Protein AF-A0A832IH32-F1 (afdb_monomer)

Mean predicted aligned error: 2.7 Å

Radius of gyration: 11.2 Å; Cα contacts (8 Å, |Δi|>4): 94; chains: 1; bounding box: 30×20×22 Å

pLDDT: mean 94.56, std 4.21, range [69.94, 97.94]

Sequence (67 aa):
KCIGCNYCVELAPQQFQMSKKDGKSVLLHATDKKGFHTIKSPDHSIFENAVKAKEACPVKIISVKEK

Foldseek 3Di:
DFDLPCLLCVLQVVQWDADPPPNGIDGPPFDDDPNDTDDDDPDPVRQVSLVSSQVPRPVNPRDGDDD

Secondary structure (DSSP, 8-state):
------HHHHH-TTTEEE-TTTS-EEETTPEEETTEEE---S-THHHHHHHHHHHH-TT--------

Solvent-accessible surface area (backbone atoms only — not comparable to full-atom values): 4232 Å² total; per-residue (Å²): 107,87,82,42,82,58,48,38,30,80,52,23,56,89,45,25,44,76,38,90,88,77,52,30,72,42,63,55,90,36,46,78,56,96,89,41,74,48,70,88,72,92,62,68,83,55,50,64,32,45,48,52,17,29,72,61,34,94,62,61,73,60,85,83,79,89,130

Structure (mmCIF, N/CA/C/O backbone):
data_AF-A0A832IH32-F1
#
_entry.id   AF-A0A832IH32-F1
#
loop_
_atom_site.group_PDB
_atom_site.id
_atom_site.type_symbol
_atom_site.label_atom_id
_atom_site.label_alt_id
_atom_site.label_comp_id
_atom_site.label_asym_id
_atom_site.label_entity_id
_atom_site.label_seq_id
_atom_site.pdbx_PDB_ins_code
_atom_site.Cartn_x
_atom_site.Cartn_y
_atom_site.Cartn_z
_atom_site.occupancy
_atom_site.B_iso_or_equiv
_atom_site.auth_seq_id
_atom_site.auth_comp_id
_atom_site.auth_asym_id
_atom_site.auth_atom_id
_atom_site.pdbx_PDB_model_num
ATOM 1 N N . LYS A 1 1 ? -10.112 8.664 -1.615 1.00 90.19 1 LYS A N 1
ATOM 2 C CA . LYS A 1 1 ? -10.856 7.789 -0.663 1.00 90.19 1 LYS A CA 1
ATOM 3 C C . LYS A 1 1 ? -10.881 6.371 -1.227 1.00 90.19 1 LYS A C 1
ATOM 5 O O . LYS A 1 1 ? -11.096 6.260 -2.422 1.00 90.19 1 LYS A O 1
ATOM 10 N N . CYS A 1 2 ? -10.627 5.324 -0.432 1.00 95.94 2 CYS A N 1
ATOM 11 C CA . CYS A 1 2 ? -10.642 3.935 -0.922 1.00 95.94 2 CYS A CA 1
ATOM 12 C C . CYS A 1 2 ? -12.072 3.482 -1.275 1.00 95.94 2 CYS A C 1
ATOM 14 O O . CYS A 1 2 ? -13.007 3.814 -0.543 1.00 95.94 2 CYS A O 1
ATOM 16 N N . ILE A 1 3 ? -12.213 2.748 -2.387 1.00 96.88 3 ILE A N 1
ATOM 17 C CA . ILE A 1 3 ? -13.494 2.263 -2.943 1.00 96.88 3 ILE A CA 1
ATOM 18 C C . ILE A 1 3 ? -13.604 0.732 -2.998 1.00 96.88 3 ILE A C 1
ATOM 20 O O . ILE A 1 3 ? -14.583 0.215 -3.513 1.00 96.88 3 ILE A O 1
ATOM 24 N N . GLY A 1 4 ? -12.597 0.008 -2.505 1.00 96.69 4 GLY A N 1
ATOM 25 C CA . GLY A 1 4 ? -12.659 -1.451 -2.419 1.00 96.69 4 GLY A CA 1
ATOM 26 C C . GLY A 1 4 ? -12.445 -2.223 -3.727 1.00 96.69 4 GLY A C 1
ATOM 27 O O . GLY A 1 4 ? -12.976 -3.312 -3.882 1.00 96.69 4 GLY A O 1
ATOM 28 N N . CYS A 1 5 ? -11.652 -1.699 -4.666 1.00 97.06 5 CYS A N 1
ATOM 29 C CA . CYS A 1 5 ? -11.426 -2.324 -5.98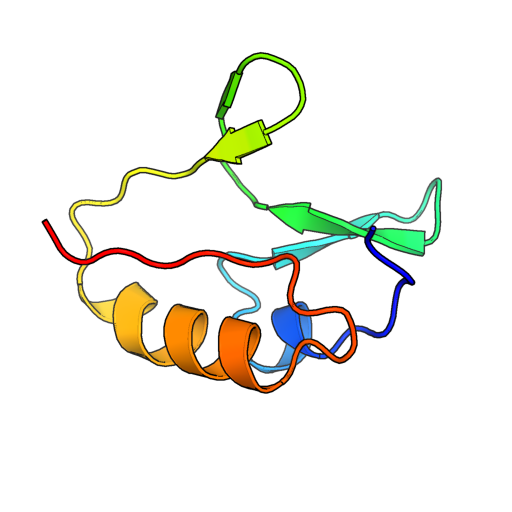0 1.00 97.06 5 CYS A CA 1
ATOM 30 C C . CYS A 1 5 ? -10.441 -3.513 -5.997 1.00 97.06 5 CYS A C 1
ATOM 32 O O . CYS A 1 5 ? -10.150 -4.032 -7.066 1.00 97.06 5 CYS A O 1
ATOM 34 N N . ASN A 1 6 ? -9.873 -3.899 -4.851 1.00 97.12 6 ASN A N 1
ATOM 35 C CA . ASN A 1 6 ? -8.949 -5.030 -4.667 1.00 97.12 6 ASN A CA 1
ATOM 36 C C . ASN A 1 6 ? -7.577 -4.992 -5.397 1.00 97.12 6 ASN A C 1
ATOM 38 O O . ASN A 1 6 ? -6.669 -5.700 -4.982 1.00 97.12 6 ASN A O 1
ATOM 42 N N . TYR A 1 7 ? -7.341 -4.136 -6.398 1.00 97.94 7 TYR A N 1
ATOM 43 C CA . TYR A 1 7 ? -6.080 -4.152 -7.174 1.00 97.94 7 TYR A CA 1
ATOM 44 C C . TYR A 1 7 ? -4.781 -4.054 -6.361 1.00 97.94 7 TYR A C 1
ATOM 46 O O . TYR A 1 7 ? -3.784 -4.679 -6.708 1.00 97.94 7 TYR A O 1
ATOM 54 N N . CYS A 1 8 ? -4.771 -3.288 -5.268 1.00 97.88 8 CYS A N 1
ATOM 55 C CA . CYS A 1 8 ? -3.589 -3.191 -4.410 1.00 97.88 8 CYS A CA 1
ATOM 56 C C . CYS A 1 8 ? -3.245 -4.514 -3.710 1.00 97.88 8 CYS A C 1
ATOM 58 O O . CYS A 1 8 ? -2.077 -4.760 -3.439 1.00 97.88 8 CYS A O 1
ATOM 60 N N . VAL A 1 9 ? -4.244 -5.355 -3.436 1.00 97.94 9 VAL A N 1
ATOM 61 C CA . VAL A 1 9 ? -4.052 -6.677 -2.829 1.00 97.94 9 VAL A CA 1
ATOM 62 C C . VAL A 1 9 ? -3.533 -7.665 -3.866 1.00 97.94 9 VAL A C 1
ATOM 64 O O . VAL A 1 9 ? -2.596 -8.389 -3.571 1.00 97.94 9 VAL A O 1
ATOM 67 N N . GLU A 1 10 ? -4.060 -7.639 -5.092 1.00 97.69 10 GLU A N 1
ATOM 68 C CA . GLU A 1 10 ? -3.575 -8.506 -6.180 1.00 97.69 10 GLU A CA 1
ATOM 69 C C . GLU A 1 10 ? -2.099 -8.249 -6.520 1.00 97.69 10 GLU A C 1
ATOM 71 O O . GLU A 1 10 ? -1.343 -9.176 -6.797 1.00 97.69 10 GLU A O 1
ATOM 76 N N . LEU A 1 11 ? -1.671 -6.984 -6.478 1.00 97.75 11 LEU A N 1
ATOM 77 C CA . LEU A 1 11 ? -0.306 -6.588 -6.839 1.00 97.75 11 LEU A CA 1
ATOM 78 C C . LEU A 1 11 ? 0.680 -6.660 -5.670 1.00 97.75 11 LEU A C 1
ATOM 80 O O . LEU A 1 11 ? 1.869 -6.879 -5.886 1.00 97.75 11 LEU A O 1
ATOM 84 N N . ALA A 1 12 ? 0.210 -6.447 -4.441 1.00 97.19 12 ALA A N 1
ATOM 85 C CA . ALA A 1 12 ? 1.046 -6.390 -3.245 1.00 97.19 12 ALA A CA 1
ATOM 86 C C . ALA A 1 12 ? 0.335 -7.036 -2.035 1.00 97.19 12 ALA A C 1
ATOM 88 O O . ALA A 1 12 ? 0.044 -6.355 -1.043 1.00 97.19 12 ALA A O 1
ATOM 89 N N . PRO A 1 13 ? 0.069 -8.357 -2.073 1.00 96.75 13 PRO A N 1
ATOM 90 C CA . PRO A 1 13 ? -0.721 -9.054 -1.048 1.00 96.75 13 PRO A CA 1
ATOM 91 C C . PRO A 1 13 ? -0.031 -9.108 0.320 1.00 96.75 13 PRO A C 1
ATOM 93 O O . PRO A 1 13 ? -0.682 -9.281 1.344 1.00 96.75 13 PRO A O 1
ATOM 96 N N . GLN A 1 14 ? 1.293 -8.937 0.350 1.00 95.56 14 GLN A N 1
ATOM 97 C CA . GLN A 1 14 ? 2.073 -8.868 1.589 1.00 95.56 14 GLN A CA 1
ATOM 98 C C . GLN A 1 14 ? 1.933 -7.511 2.295 1.00 95.56 14 GLN A C 1
ATOM 100 O O . GLN A 1 14 ? 2.242 -7.388 3.477 1.00 95.56 14 GLN A O 1
ATOM 105 N N . GLN A 1 15 ? 1.475 -6.476 1.583 1.00 96.12 15 GLN A N 1
ATOM 106 C CA . GLN A 1 15 ? 1.315 -5.126 2.121 1.00 96.12 15 GLN A CA 1
ATOM 107 C C . GLN A 1 15 ? -0.153 -4.741 2.273 1.00 96.12 15 GLN A C 1
ATOM 109 O O . GLN A 1 15 ? -0.472 -3.965 3.169 1.00 96.12 15 GLN A O 1
ATOM 114 N N . PHE A 1 16 ? -1.054 -5.264 1.442 1.00 97.19 16 PHE A N 1
ATOM 115 C CA . PHE A 1 16 ? -2.464 -4.891 1.460 1.00 97.19 16 PHE A CA 1
ATOM 116 C C . PHE A 1 16 ? -3.372 -6.091 1.684 1.00 97.19 16 PHE A C 1
ATOM 118 O O . PHE A 1 16 ?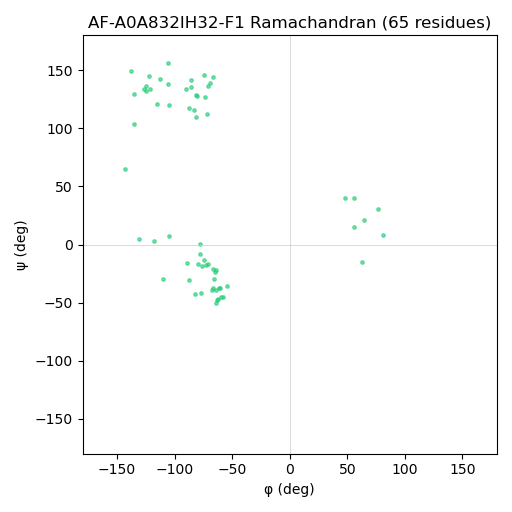 -3.151 -7.169 1.145 1.00 97.19 16 PHE A O 1
ATOM 125 N N . GLN A 1 17 ? -4.465 -5.862 2.406 1.00 97.50 17 GLN A N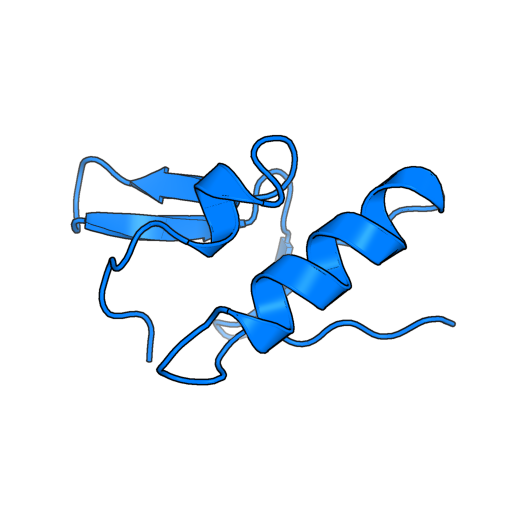 1
ATOM 126 C CA . GLN A 1 17 ? -5.533 -6.840 2.585 1.00 97.50 17 GLN A CA 1
ATOM 127 C C . GLN A 1 17 ? -6.898 -6.160 2.484 1.00 97.50 17 GLN A C 1
ATOM 129 O O . GLN A 1 17 ? -7.057 -5.004 2.864 1.00 97.50 17 GLN A O 1
ATOM 134 N N . MET A 1 18 ? -7.916 -6.877 2.011 1.00 97.38 18 MET A N 1
ATO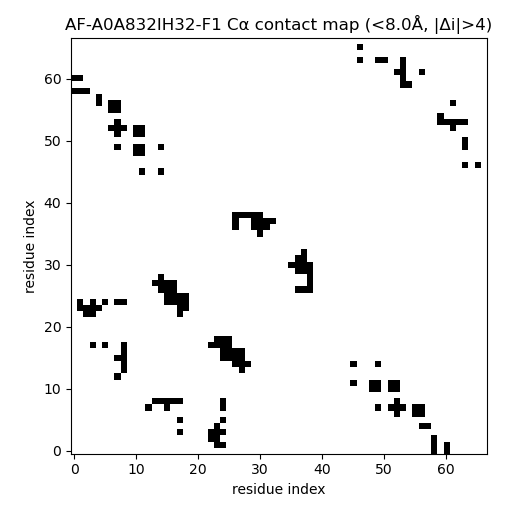M 135 C CA . MET A 1 18 ? -9.297 -6.400 2.067 1.00 97.38 18 MET A CA 1
ATOM 136 C C . MET A 1 18 ? -9.916 -6.633 3.452 1.00 97.38 18 MET A C 1
ATOM 138 O O . MET A 1 18 ? -9.935 -7.748 3.975 1.00 97.38 18 MET A O 1
ATOM 142 N N . SER A 1 19 ? -10.473 -5.577 4.037 1.00 95.69 19 SER A N 1
ATOM 143 C CA . SER A 1 19 ? -11.257 -5.629 5.268 1.00 95.69 19 SER A CA 1
ATOM 144 C C . SER A 1 19 ? -12.634 -6.238 5.005 1.00 95.69 19 SER A C 1
ATOM 146 O O . SER A 1 19 ? -13.400 -5.753 4.171 1.00 95.69 19 SER A O 1
ATOM 148 N N . LYS A 1 20 ? -12.994 -7.263 5.786 1.00 94.06 20 LYS A N 1
ATOM 149 C CA . LYS A 1 20 ? -14.332 -7.880 5.754 1.00 94.06 20 LYS A CA 1
ATOM 150 C C . LYS A 1 20 ? -15.431 -6.986 6.344 1.00 94.06 20 LYS A C 1
ATOM 152 O O . LYS A 1 20 ? -16.603 -7.267 6.138 1.00 94.06 20 LYS A O 1
ATOM 157 N N . LYS A 1 21 ? -15.067 -5.947 7.107 1.00 94.06 21 LYS A N 1
ATOM 158 C CA . LYS A 1 21 ? -16.029 -5.085 7.816 1.00 94.06 21 LYS A CA 1
ATOM 159 C C . LYS A 1 21 ? -16.619 -4.010 6.911 1.00 94.06 21 LYS A C 1
ATOM 161 O O . LYS A 1 21 ? -17.805 -3.727 6.991 1.00 94.06 21 LYS A O 1
ATOM 166 N N . ASP A 1 22 ? -15.777 -3.389 6.091 1.00 92.88 22 ASP A N 1
ATOM 167 C CA . ASP A 1 22 ? -16.141 -2.214 5.295 1.00 92.88 22 ASP A CA 1
ATOM 168 C C . ASP A 1 22 ? -15.756 -2.328 3.814 1.00 92.88 22 ASP A C 1
ATOM 170 O O . ASP A 1 22 ? -15.925 -1.364 3.067 1.00 92.88 22 ASP A O 1
ATOM 174 N N . GLY A 1 23 ? -15.234 -3.484 3.388 1.00 95.06 23 GLY A N 1
ATOM 175 C CA . GLY A 1 23 ? -14.885 -3.753 1.995 1.00 95.06 23 GLY A CA 1
ATOM 176 C C . GLY A 1 23 ? -13.763 -2.865 1.464 1.00 95.06 23 GLY A C 1
ATOM 177 O O . GLY A 1 23 ? -13.655 -2.686 0.255 1.00 95.06 23 GLY A O 1
ATOM 178 N N . LYS A 1 24 ? -12.939 -2.268 2.335 1.00 95.94 24 LYS A N 1
ATOM 179 C CA . LYS A 1 24 ? -11.817 -1.411 1.929 1.00 95.94 24 LYS A CA 1
ATOM 180 C C . LYS A 1 24 ? -10.483 -2.113 2.102 1.00 95.94 24 LYS A C 1
ATOM 182 O O . LYS A 1 24 ? -10.336 -3.012 2.923 1.00 95.94 24 LYS A O 1
ATOM 187 N N . SER A 1 25 ? -9.501 -1.663 1.334 1.00 96.56 25 SER A N 1
ATOM 188 C CA . SER A 1 25 ? -8.120 -2.094 1.524 1.00 96.56 25 SER A CA 1
ATOM 189 C C . SER A 1 25 ? -7.536 -1.497 2.807 1.00 96.56 25 SER A C 1
ATOM 191 O O . SER A 1 25 ? -7.719 -0.305 3.073 1.00 96.56 25 SER A O 1
ATOM 193 N N . VAL A 1 26 ? -6.831 -2.327 3.571 1.00 96.12 26 VAL A N 1
ATOM 194 C CA . VAL A 1 26 ? -6.017 -1.970 4.733 1.00 96.12 26 VAL A CA 1
ATOM 195 C C . VAL A 1 26 ? -4.544 -2.214 4.413 1.00 96.12 26 VAL A C 1
ATOM 197 O O . VAL A 1 26 ? -4.206 -3.186 3.741 1.00 96.12 26 VAL A O 1
ATOM 200 N N . LEU A 1 27 ? -3.669 -1.330 4.898 1.00 96.50 27 LEU A N 1
ATOM 201 C CA . LEU A 1 27 ? -2.219 -1.502 4.815 1.00 96.50 27 LEU A CA 1
ATOM 202 C C . LEU A 1 27 ? -1.751 -2.301 6.041 1.00 96.50 27 LEU A C 1
ATOM 204 O O . LEU A 1 27 ? -1.928 -1.860 7.179 1.00 96.50 27 LEU A O 1
ATOM 208 N N . LEU A 1 28 ? -1.190 -3.483 5.812 1.00 94.94 28 LEU A N 1
ATOM 209 C CA . LEU A 1 28 ? -0.709 -4.393 6.847 1.00 94.94 28 LEU A CA 1
ATOM 210 C C . LEU A 1 28 ? 0.488 -3.792 7.586 1.00 94.94 28 LEU A C 1
ATOM 212 O O . LEU A 1 28 ? 1.307 -3.090 6.998 1.00 94.94 28 LEU A O 1
ATOM 216 N N . HIS A 1 29 ? 0.571 -4.052 8.893 1.00 92.69 29 HIS A N 1
ATOM 217 C CA . HIS A 1 29 ? 1.638 -3.557 9.780 1.00 92.69 29 HIS A CA 1
ATOM 218 C C . HIS A 1 29 ? 1.819 -2.028 9.785 1.00 92.69 29 HIS A C 1
ATOM 220 O O . HIS A 1 29 ? 2.831 -1.511 10.262 1.00 92.69 29 HIS A O 1
ATOM 226 N N . ALA A 1 30 ? 0.841 -1.287 9.265 1.00 94.69 30 ALA A N 1
ATOM 227 C CA . ALA A 1 30 ? 0.897 0.156 9.209 1.00 94.69 30 ALA A CA 1
ATOM 228 C C . ALA A 1 30 ? 0.658 0.783 10.582 1.00 94.69 30 ALA A C 1
ATOM 230 O O . ALA A 1 30 ? -0.169 0.335 11.376 1.00 94.69 30 ALA A O 1
ATOM 231 N N . THR A 1 31 ? 1.335 1.898 10.812 1.00 93.75 31 THR A N 1
ATOM 232 C CA . THR A 1 31 ? 1.034 2.799 11.924 1.00 93.75 31 THR A CA 1
ATOM 233 C C . THR A 1 31 ? 0.022 3.839 11.461 1.00 93.75 31 THR A C 1
ATOM 235 O O . THR A 1 31 ? 0.168 4.396 10.369 1.00 93.75 31 THR A O 1
ATOM 238 N N . ASP A 1 32 ? -1.018 4.089 12.260 1.00 92.25 32 ASP A N 1
ATOM 239 C CA . ASP A 1 32 ? -1.932 5.203 12.007 1.00 92.25 32 ASP A CA 1
ATOM 240 C C . ASP A 1 32 ? -1.330 6.502 12.540 1.00 92.25 32 ASP A C 1
ATOM 242 O O . ASP A 1 32 ? -0.906 6.590 13.695 1.00 92.25 32 ASP A O 1
ATOM 246 N N . LYS A 1 33 ? -1.300 7.526 11.691 1.00 89.38 33 LYS A N 1
ATOM 247 C CA . LYS A 1 33 ? -0.961 8.884 12.098 1.00 89.38 33 LYS A CA 1
ATOM 248 C C . LYS A 1 33 ? -1.946 9.859 11.475 1.00 89.38 33 LYS A C 1
ATOM 250 O O . LYS A 1 33 ? -1.826 10.201 10.300 1.00 89.38 33 LYS A O 1
ATOM 255 N N . LYS A 1 34 ? -2.888 10.351 12.285 1.00 87.75 34 LYS A N 1
ATOM 256 C CA . LYS A 1 34 ? -3.920 11.319 11.867 1.00 87.75 34 LYS A CA 1
ATOM 257 C C . LYS A 1 34 ? -4.738 10.811 10.664 1.00 87.75 34 LYS A C 1
ATOM 259 O O . LYS A 1 34 ? -5.016 11.581 9.747 1.00 87.75 34 LYS A O 1
ATOM 264 N N . GLY A 1 35 ? -5.080 9.519 10.647 1.00 84.62 35 GLY A N 1
ATOM 265 C CA . GLY A 1 35 ? -5.864 8.906 9.570 1.00 84.62 35 GLY A CA 1
ATOM 266 C C . GLY A 1 35 ? -5.067 8.527 8.317 1.00 84.62 35 GLY A C 1
ATOM 267 O O . GLY A 1 35 ? -5.662 8.153 7.307 1.00 84.62 35 GLY A O 1
ATOM 268 N N . PHE A 1 36 ? -3.734 8.617 8.362 1.00 88.75 36 PHE A N 1
ATOM 269 C CA . 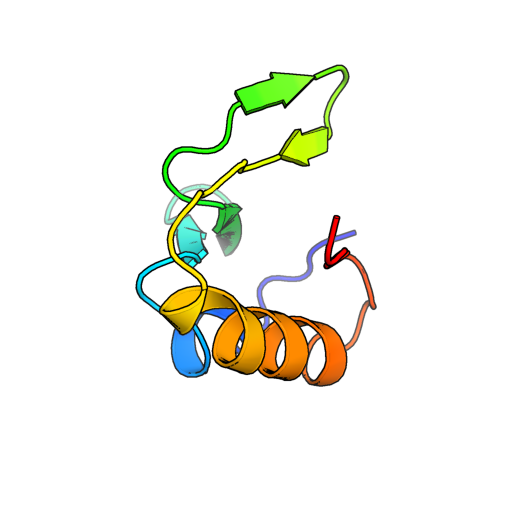PHE A 1 36 ? -2.854 8.041 7.349 1.00 88.75 36 PHE A CA 1
ATOM 270 C C . PHE A 1 36 ? -2.181 6.784 7.890 1.00 88.75 36 PHE A C 1
ATOM 272 O O . PHE A 1 36 ? -1.409 6.845 8.848 1.00 88.75 36 PHE A O 1
ATOM 279 N N . HIS A 1 37 ? -2.418 5.660 7.219 1.00 94.12 37 HIS A N 1
ATOM 280 C CA . HIS A 1 37 ? -1.725 4.404 7.476 1.00 94.12 37 HIS A CA 1
ATOM 281 C C . HIS A 1 37 ? -0.386 4.404 6.738 1.00 94.12 37 HIS A C 1
ATOM 283 O O . H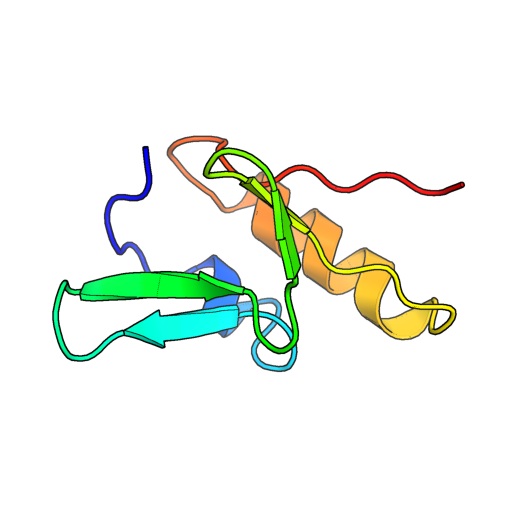IS A 1 37 ? -0.351 4.463 5.510 1.00 94.12 37 HIS A O 1
ATOM 289 N N . THR A 1 38 ? 0.719 4.366 7.483 1.00 94.44 38 THR A N 1
ATOM 290 C CA . THR A 1 38 ? 2.076 4.363 6.917 1.00 94.44 38 THR A CA 1
ATOM 291 C C . THR A 1 38 ? 2.865 3.162 7.418 1.00 94.44 38 THR A C 1
ATOM 293 O O . THR A 1 38 ? 2.941 2.927 8.627 1.00 94.44 38 THR A O 1
ATOM 296 N N . ILE A 1 39 ? 3.509 2.455 6.491 1.00 93.56 39 ILE A N 1
ATOM 297 C CA . ILE A 1 39 ? 4.548 1.466 6.776 1.00 93.56 39 ILE A CA 1
ATOM 298 C C . ILE A 1 39 ? 5.912 2.049 6.396 1.00 93.56 39 ILE A C 1
ATOM 300 O O . ILE A 1 39 ? 6.052 2.719 5.373 1.00 93.56 39 ILE A O 1
ATOM 304 N N . LYS A 1 40 ? 6.917 1.819 7.239 1.00 92.88 40 LYS A N 1
ATOM 305 C CA . LYS A 1 40 ? 8.324 2.051 6.908 1.00 92.88 40 LYS A CA 1
ATOM 306 C C . LYS A 1 40 ? 9.001 0.695 6.933 1.00 92.88 40 LYS A C 1
ATOM 308 O O . LYS A 1 40 ? 8.959 0.037 7.968 1.00 92.88 40 LYS A O 1
ATOM 313 N N . SER A 1 41 ? 9.586 0.293 5.815 1.00 90.25 41 SER A N 1
ATOM 314 C CA . SER A 1 41 ? 10.272 -0.988 5.697 1.00 90.25 41 SER A CA 1
ATOM 315 C C . SER A 1 41 ? 11.706 -0.764 5.223 1.00 90.25 41 SER A C 1
ATOM 317 O O . SER A 1 41 ? 11.893 0.043 4.313 1.00 90.25 41 SER A O 1
ATOM 319 N N . PRO A 1 42 ? 12.701 -1.448 5.812 1.00 91.38 42 PRO A N 1
ATOM 320 C CA . PRO A 1 42 ? 14.048 -1.527 5.252 1.00 91.38 42 PRO A CA 1
ATOM 321 C C . PRO A 1 42 ? 14.138 -2.531 4.089 1.00 91.38 42 PRO A C 1
ATOM 323 O O . PRO A 1 42 ? 15.173 -2.625 3.444 1.00 91.38 42 PRO A O 1
ATOM 326 N N . ASP A 1 43 ? 13.085 -3.313 3.842 1.00 91.19 43 ASP A N 1
ATOM 327 C CA . ASP A 1 43 ? 13.037 -4.292 2.760 1.00 91.19 43 ASP A CA 1
ATOM 328 C C . ASP A 1 43 ? 12.683 -3.611 1.433 1.00 91.19 43 ASP A C 1
ATOM 330 O O . ASP A 1 43 ? 11.547 -3.184 1.229 1.00 91.19 43 ASP A O 1
ATOM 334 N N . HIS A 1 44 ? 13.655 -3.526 0.524 1.00 91.31 44 HIS A N 1
ATOM 335 C CA . HIS A 1 44 ? 13.472 -2.935 -0.803 1.00 91.31 44 HIS A CA 1
ATOM 336 C C . HIS A 1 44 ? 12.637 -3.820 -1.740 1.00 91.31 44 HIS A C 1
ATOM 338 O O . HIS A 1 44 ? 12.086 -3.311 -2.716 1.00 91.31 44 HIS A O 1
ATOM 344 N N . SER A 1 45 ? 12.476 -5.118 -1.449 1.00 92.81 45 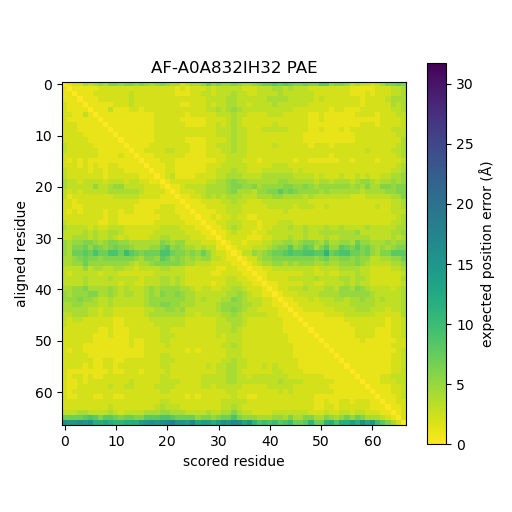SER A N 1
ATOM 345 C CA . SER A 1 45 ? 11.725 -6.037 -2.319 1.00 92.81 45 SER A CA 1
ATOM 346 C C . SER A 1 45 ? 10.239 -5.673 -2.435 1.00 92.81 45 SER A C 1
ATOM 348 O O . SER A 1 45 ? 9.583 -6.001 -3.423 1.00 92.81 45 SER A O 1
ATOM 350 N N . ILE A 1 46 ? 9.702 -4.926 -1.464 1.00 93.62 46 ILE A N 1
ATOM 351 C CA . ILE A 1 46 ? 8.301 -4.491 -1.468 1.00 93.62 46 ILE A CA 1
ATOM 352 C C . ILE A 1 46 ? 8.059 -3.282 -2.382 1.00 93.62 46 ILE A C 1
ATOM 354 O O . ILE A 1 46 ? 6.906 -2.972 -2.690 1.00 93.62 46 ILE A O 1
ATOM 358 N N . PHE A 1 47 ? 9.119 -2.565 -2.777 1.00 94.81 47 PHE A N 1
ATOM 359 C CA . PHE A 1 47 ? 9.010 -1.264 -3.434 1.00 94.81 47 PHE A CA 1
ATOM 360 C C . PHE A 1 47 ? 8.311 -1.367 -4.789 1.00 94.81 47 PHE A C 1
ATOM 362 O O . PHE A 1 47 ? 7.329 -0.664 -5.026 1.00 94.81 47 PHE A O 1
ATOM 369 N N . GLU A 1 48 ? 8.750 -2.285 -5.651 1.00 96.12 48 GLU A N 1
ATOM 370 C CA . GLU A 1 48 ? 8.174 -2.449 -6.990 1.00 96.12 48 GLU A CA 1
ATOM 371 C C . GLU A 1 48 ? 6.682 -2.793 -6.939 1.00 96.12 48 GLU A C 1
ATOM 373 O O . GLU A 1 48 ? 5.868 -2.190 -7.642 1.00 96.12 48 GLU A O 1
ATOM 378 N N . ASN A 1 49 ? 6.300 -3.730 -6.070 1.00 96.69 49 ASN A N 1
ATOM 379 C CA . ASN A 1 49 ? 4.906 -4.137 -5.909 1.00 96.69 49 ASN A CA 1
ATOM 380 C C . ASN A 1 49 ? 4.054 -3.002 -5.326 1.00 96.69 49 ASN A C 1
ATOM 382 O O . ASN A 1 49 ? 2.923 -2.787 -5.768 1.00 96.69 49 ASN A O 1
ATOM 386 N N . ALA A 1 50 ? 4.602 -2.212 -4.398 1.00 96.19 50 ALA A N 1
ATOM 387 C CA . ALA A 1 50 ? 3.932 -1.025 -3.881 1.00 96.19 50 ALA A CA 1
ATOM 388 C C . ALA A 1 50 ? 3.729 0.045 -4.972 1.00 96.19 50 ALA A C 1
ATOM 390 O O . ALA A 1 50 ? 2.665 0.670 -5.025 1.00 96.19 50 ALA A O 1
ATOM 391 N N . VAL A 1 51 ? 4.710 0.247 -5.861 1.00 97.31 51 VAL A N 1
ATOM 392 C CA . VAL A 1 51 ? 4.593 1.164 -7.008 1.00 97.31 51 VAL A CA 1
ATOM 393 C C . VAL A 1 51 ? 3.503 0.688 -7.969 1.00 97.31 51 VAL A C 1
ATOM 395 O O . VAL A 1 51 ? 2.610 1.470 -8.296 1.00 97.31 51 VAL A O 1
ATOM 398 N N . LYS A 1 52 ? 3.486 -0.601 -8.329 1.00 97.75 52 LYS A N 1
ATOM 399 C CA . LYS A 1 52 ? 2.418 -1.185 -9.160 1.00 97.75 52 LYS A CA 1
ATOM 400 C C . LYS A 1 52 ? 1.040 -1.006 -8.515 1.00 97.75 52 LYS A C 1
ATOM 402 O O . LYS A 1 52 ? 0.100 -0.562 -9.171 1.00 97.75 52 LYS A O 1
ATOM 407 N N . ALA A 1 53 ? 0.915 -1.275 -7.214 1.00 97.81 53 ALA A N 1
ATOM 408 C CA . ALA A 1 53 ? -0.333 -1.076 -6.473 1.00 97.81 53 ALA A CA 1
ATOM 409 C C . ALA A 1 53 ? -0.799 0.392 -6.482 1.00 97.81 53 ALA A C 1
ATOM 411 O O . ALA A 1 53 ? -1.999 0.663 -6.592 1.00 97.81 53 ALA A O 1
ATOM 412 N N . LYS A 1 54 ? 0.137 1.348 -6.394 1.00 97.69 54 LYS A N 1
ATOM 413 C CA . LYS A 1 54 ? -0.144 2.784 -6.522 1.00 97.69 54 LYS A CA 1
ATOM 414 C C . LYS A 1 54 ? -0.694 3.134 -7.903 1.00 97.69 54 LYS A C 1
ATOM 416 O O . LYS A 1 54 ? -1.681 3.865 -7.972 1.00 97.69 54 LYS A O 1
ATOM 421 N N . GLU A 1 55 ? -0.078 2.635 -8.968 1.00 97.69 55 GLU A N 1
ATOM 422 C CA . GLU A 1 55 ? -0.492 2.911 -10.350 1.00 97.69 55 GLU A CA 1
ATOM 423 C C . GLU A 1 55 ? -1.852 2.295 -10.683 1.00 97.69 55 GLU A C 1
ATOM 425 O O . GLU A 1 55 ? -2.688 2.942 -11.311 1.00 97.69 55 GLU A O 1
ATOM 430 N N . ALA A 1 56 ? -2.117 1.087 -10.184 1.00 97.62 56 ALA A N 1
ATOM 431 C CA . ALA A 1 56 ? -3.384 0.397 -10.396 1.00 97.62 56 ALA A CA 1
ATOM 432 C C . ALA A 1 56 ? -4.553 0.969 -9.575 1.00 97.62 56 ALA A C 1
ATOM 434 O O . ALA A 1 56 ? -5.711 0.631 -9.820 1.00 97.62 56 ALA A O 1
ATOM 435 N N . CYS A 1 57 ? -4.292 1.817 -8.575 1.00 97.94 57 CYS A N 1
ATOM 436 C CA . CYS A 1 57 ? -5.343 2.369 -7.730 1.00 97.94 57 CYS A CA 1
ATOM 437 C C . CYS A 1 57 ? -6.183 3.4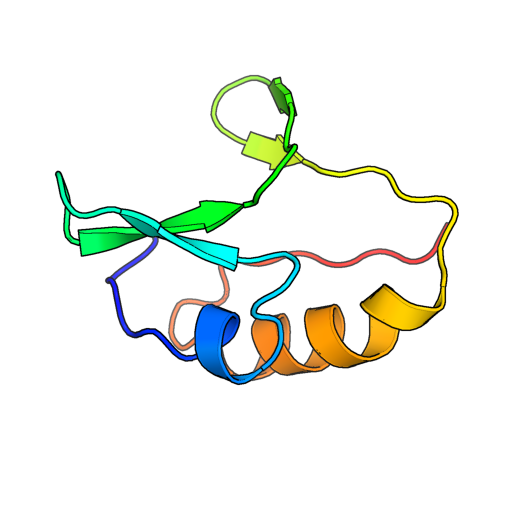15 -8.501 1.00 97.94 57 CYS A C 1
ATOM 439 O O . CYS A 1 57 ? -5.705 4.532 -8.721 1.00 97.94 57 CYS A O 1
ATOM 441 N N . PRO A 1 58 ? -7.471 3.152 -8.809 1.00 97.44 58 PRO A N 1
ATOM 442 C CA . PRO A 1 58 ? -8.294 4.043 -9.641 1.00 97.44 58 PRO A CA 1
ATOM 443 C C . PRO A 1 58 ? -8.551 5.405 -8.984 1.00 97.44 58 PRO A C 1
ATOM 445 O O . PRO A 1 58 ? -8.803 6.403 -9.650 1.00 97.44 58 PRO A O 1
ATOM 448 N N . VAL A 1 59 ? -8.463 5.453 -7.654 1.00 97.56 59 VAL A N 1
ATOM 449 C CA . VAL A 1 59 ? -8.695 6.645 -6.827 1.00 97.56 59 VAL A CA 1
ATOM 450 C C . VAL A 1 59 ? -7.403 7.270 -6.298 1.00 97.56 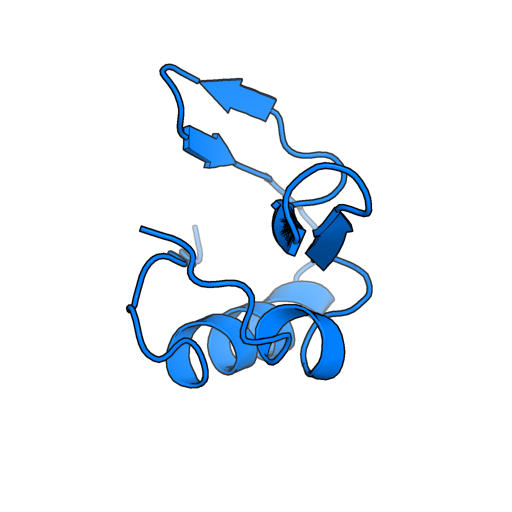59 VAL A C 1
ATOM 452 O O . VAL A 1 59 ? -7.473 8.167 -5.457 1.00 97.56 59 VAL A O 1
ATOM 455 N N . LYS A 1 60 ? -6.235 6.783 -6.751 1.00 96.62 60 LYS A N 1
ATOM 456 C CA . LYS A 1 60 ? -4.899 7.349 -6.489 1.00 96.62 60 LYS A CA 1
ATOM 457 C C . LYS A 1 60 ? -4.625 7.691 -5.012 1.00 96.62 60 LYS A C 1
ATOM 459 O O . LYS A 1 60 ? -4.048 8.730 -4.708 1.00 96.62 60 LYS A O 1
ATOM 464 N N . ILE A 1 61 ? -5.061 6.836 -4.077 1.00 96.44 61 ILE A N 1
ATOM 465 C CA . ILE A 1 61 ? -4.922 7.087 -2.625 1.00 96.44 61 ILE A CA 1
ATOM 466 C C . ILE A 1 61 ? -3.600 6.570 -2.031 1.00 96.44 61 ILE A C 1
ATOM 468 O O . ILE A 1 61 ? -3.231 6.953 -0.925 1.00 96.44 61 ILE A O 1
ATOM 472 N N . ILE A 1 62 ? -2.885 5.697 -2.743 1.00 96.38 62 ILE A N 1
ATOM 473 C CA . ILE A 1 62 ? -1.632 5.093 -2.273 1.00 96.38 62 ILE A CA 1
ATOM 474 C C . ILE A 1 62 ? -0.461 6.024 -2.609 1.00 96.38 62 ILE A C 1
ATOM 476 O O . ILE A 1 62 ? -0.356 6.534 -3.723 1.00 96.38 62 ILE A O 1
ATOM 480 N N . SER A 1 63 ? 0.443 6.224 -1.649 1.00 95.69 63 SER A N 1
ATOM 481 C CA . SER A 1 63 ? 1.697 6.955 -1.840 1.00 95.69 63 SER A CA 1
ATOM 482 C C . SER A 1 63 ? 2.869 6.043 -1.505 1.00 95.69 63 SER A C 1
ATOM 484 O O . SER A 1 63 ? 2.857 5.370 -0.478 1.00 95.69 63 SER A O 1
ATOM 486 N N . VAL A 1 64 ? 3.877 6.040 -2.372 1.00 95.38 64 VAL A N 1
ATOM 487 C CA . VAL A 1 64 ? 5.122 5.287 -2.206 1.00 95.38 64 VAL A CA 1
ATOM 488 C C . VAL A 1 64 ? 6.259 6.279 -2.365 1.00 95.38 64 VAL A C 1
ATOM 490 O O . VAL A 1 64 ? 6.215 7.125 -3.264 1.00 95.38 64 VAL A O 1
ATOM 493 N N . LYS A 1 65 ? 7.231 6.210 -1.459 1.00 92.62 65 LYS A N 1
ATOM 494 C CA . LYS A 1 65 ? 8.423 7.055 -1.456 1.00 92.62 65 LYS A CA 1
ATOM 495 C C . LYS A 1 65 ? 9.624 6.169 -1.175 1.00 92.62 65 LYS A C 1
ATOM 497 O O . LYS A 1 65 ? 9.593 5.417 -0.204 1.00 92.62 65 LYS A O 1
ATOM 502 N N . GLU A 1 66 ? 10.642 6.292 -2.008 1.00 88.00 66 GLU A N 1
ATOM 503 C CA . GLU A 1 66 ? 11.985 5.815 -1.699 1.00 88.00 66 GLU A CA 1
ATOM 504 C C . GLU A 1 66 ? 12.698 6.917 -0.910 1.00 88.00 66 GLU A C 1
ATOM 506 O O . GLU A 1 66 ? 12.436 8.105 -1.137 1.00 88.00 66 GLU A O 1
ATOM 511 N N . LYS A 1 67 ? 13.490 6.540 0.091 1.00 69.94 67 LYS A N 1
ATOM 512 C CA . LYS A 1 67 ? 14.115 7.475 1.023 1.00 69.94 67 LYS A CA 1
ATOM 513 C C . LYS A 1 67 ? 15.597 7.194 1.149 1.00 69.94 67 LYS A C 1
ATOM 515 O O . LYS A 1 67 ? 15.934 5.995 1.165 1.00 69.94 67 LYS A O 1
#